Protein AF-A0A838E6V3-F1 (afdb_monomer_lite)

Structure (mmCIF, N/CA/C/O backbone):
data_AF-A0A838E6V3-F1
#
_entry.id   AF-A0A838E6V3-F1
#
loop_
_atom_site.group_PDB
_atom_site.id
_atom_site.type_symbol
_atom_site.label_atom_id
_atom_site.label_alt_id
_atom_site.label_comp_id
_atom_site.label_asym_id
_atom_site.label_entity_id
_atom_site.label_seq_id
_atom_site.pdbx_PDB_ins_code
_atom_site.Cartn_x
_atom_site.Cartn_y
_atom_site.Cartn_z
_atom_site.occupancy
_atom_site.B_iso_or_equiv
_atom_site.auth_seq_id
_atom_site.auth_comp_id
_atom_site.auth_asym_id
_atom_site.auth_atom_id
_atom_site.pdbx_PDB_model_num
ATOM 1 N N . MET A 1 1 ? -8.213 -10.674 0.511 1.00 96.75 1 MET A N 1
ATOM 2 C CA . MET A 1 1 ? -7.112 -11.675 0.406 1.00 96.75 1 MET A CA 1
ATOM 3 C C . MET A 1 1 ? -6.079 -11.433 1.503 1.00 96.75 1 MET A C 1
ATOM 5 O O . MET A 1 1 ? -6.052 -10.324 2.005 1.00 96.75 1 MET A O 1
ATOM 9 N N . ASN A 1 2 ? -5.252 -12.414 1.891 1.00 97.06 2 ASN A N 1
ATOM 10 C CA . ASN A 1 2 ? -4.193 -12.208 2.898 1.00 97.06 2 ASN A CA 1
ATOM 11 C C . ASN A 1 2 ? -2.922 -11.563 2.292 1.00 97.06 2 ASN A C 1
ATOM 13 O O . ASN A 1 2 ? -2.808 -11.446 1.069 1.00 97.06 2 ASN A O 1
ATOM 17 N N . ALA A 1 3 ? -1.980 -11.154 3.147 1.00 96.06 3 ALA A N 1
ATOM 18 C CA . ALA A 1 3 ? -0.746 -10.465 2.755 1.00 96.06 3 ALA A CA 1
ATOM 19 C C . ALA A 1 3 ? 0.144 -11.295 1.811 1.00 96.06 3 ALA A C 1
ATOM 21 O O . ALA A 1 3 ? 0.599 -10.795 0.786 1.00 96.06 3 ALA A O 1
ATOM 22 N N . GLU A 1 4 ? 0.326 -12.587 2.094 1.00 97.06 4 GLU A N 1
ATOM 23 C CA . GLU A 1 4 ? 1.140 -13.483 1.260 1.00 97.06 4 GLU A CA 1
ATOM 24 C C . GLU A 1 4 ? 0.582 -13.591 -0.165 1.00 97.06 4 GLU A C 1
ATOM 26 O O . GLU A 1 4 ? 1.310 -13.470 -1.154 1.00 97.06 4 GLU A O 1
ATOM 31 N N . ARG A 1 5 ? -0.740 -13.765 -0.290 1.00 97.81 5 ARG A N 1
ATOM 32 C CA . ARG A 1 5 ? -1.406 -13.851 -1.592 1.00 97.81 5 ARG A CA 1
ATOM 33 C C . ARG A 1 5 ? -1.385 -12.518 -2.337 1.00 97.81 5 ARG A C 1
ATOM 35 O O . ARG A 1 5 ? -1.323 -12.532 -3.567 1.00 97.81 5 ARG A O 1
ATOM 42 N N . LEU A 1 6 ? -1.447 -11.397 -1.621 1.00 97.62 6 LEU A N 1
ATOM 43 C CA . LEU A 1 6 ? -1.273 -10.066 -2.200 1.00 97.62 6 LEU A CA 1
ATOM 44 C C . LEU A 1 6 ? 0.140 -9.912 -2.778 1.00 97.62 6 LEU A C 1
ATOM 46 O O . LEU A 1 6 ? 0.275 -9.562 -3.950 1.00 97.62 6 LEU A O 1
ATOM 50 N N . SER A 1 7 ? 1.167 -10.248 -1.993 1.00 97.12 7 SER A N 1
ATOM 51 C CA . SER A 1 7 ? 2.572 -10.203 -2.413 1.00 97.12 7 SER A CA 1
ATOM 52 C C . SER A 1 7 ? 2.800 -11.038 -3.674 1.00 97.12 7 SER A C 1
ATOM 54 O O . SER A 1 7 ? 3.288 -10.541 -4.690 1.00 97.12 7 SER A O 1
ATOM 56 N N . ALA A 1 8 ? 2.342 -12.293 -3.667 1.00 97.06 8 ALA A N 1
ATOM 57 C CA . ALA A 1 8 ? 2.481 -13.189 -4.811 1.00 97.06 8 ALA A CA 1
ATOM 58 C C . ALA A 1 8 ? 1.794 -12.646 -6.078 1.00 97.06 8 ALA A C 1
ATOM 60 O O . ALA A 1 8 ? 2.360 -12.728 -7.169 1.00 97.06 8 ALA A O 1
ATOM 61 N N . GLN A 1 9 ? 0.595 -12.066 -5.950 1.00 97.56 9 GLN A N 1
ATOM 62 C CA . GLN A 1 9 ? -0.121 -11.493 -7.092 1.00 97.56 9 GLN A CA 1
ATOM 63 C C . GLN A 1 9 ? 0.560 -10.251 -7.653 1.00 97.56 9 GLN A C 1
ATOM 65 O O . GLN A 1 9 ? 0.690 -10.150 -8.870 1.00 97.56 9 GLN A O 1
ATOM 70 N N . LEU A 1 10 ? 1.009 -9.329 -6.800 1.00 96.50 10 LEU A N 1
ATOM 71 C CA . LEU A 1 10 ? 1.701 -8.123 -7.256 1.00 96.50 10 LEU A CA 1
ATOM 72 C C . LEU A 1 10 ? 3.021 -8.473 -7.945 1.00 96.50 10 LEU A C 1
ATOM 74 O O . LEU A 1 10 ? 3.304 -7.956 -9.026 1.00 96.50 10 LEU A O 1
ATOM 78 N N . ARG A 1 11 ? 3.776 -9.431 -7.397 1.00 96.06 11 ARG A N 1
ATOM 79 C CA . ARG A 1 11 ? 5.006 -9.915 -8.029 1.00 96.06 11 ARG A CA 1
ATOM 80 C C . ARG A 1 11 ? 4.746 -10.555 -9.391 1.00 96.06 11 ARG A C 1
ATOM 82 O O . ARG A 1 11 ? 5.481 -10.293 -10.339 1.00 96.06 11 ARG A O 1
ATOM 89 N N . ALA A 1 12 ? 3.697 -11.372 -9.503 1.00 96.62 12 ALA A N 1
ATOM 90 C CA . ALA A 1 12 ? 3.309 -12.012 -10.760 1.00 96.62 12 ALA A CA 1
ATOM 91 C C . ALA A 1 12 ? 2.770 -11.007 -11.791 1.00 96.62 12 ALA A C 1
ATOM 93 O O . ALA A 1 12 ? 2.996 -11.169 -12.989 1.00 96.62 12 ALA A O 1
ATOM 94 N N . ALA A 1 13 ? 2.076 -9.963 -11.334 1.00 96.19 13 ALA A N 1
ATOM 95 C CA . ALA A 1 13 ? 1.505 -8.933 -12.190 1.00 96.19 13 ALA A CA 1
ATOM 96 C C . ALA A 1 13 ? 2.554 -8.015 -12.826 1.00 96.19 13 ALA A C 1
ATOM 98 O O . ALA A 1 13 ? 2.232 -7.402 -13.846 1.00 96.19 13 ALA A O 1
ATOM 99 N N . ARG A 1 14 ? 3.756 -7.929 -12.232 1.00 95.75 14 ARG A N 1
ATOM 100 C CA . ARG A 1 14 ? 4.903 -7.129 -12.691 1.00 95.75 14 ARG A CA 1
ATOM 101 C C . ARG A 1 14 ? 4.510 -5.710 -13.125 1.00 95.75 14 ARG A C 1
ATOM 103 O O . ARG A 1 14 ? 4.523 -5.429 -14.325 1.00 95.75 14 ARG A O 1
ATOM 110 N N . PRO A 1 15 ? 4.129 -4.828 -12.181 1.00 94.94 15 PRO A N 1
ATOM 111 C CA . PRO A 1 15 ? 3.788 -3.455 -12.518 1.00 94.94 15 PRO A CA 1
ATOM 112 C C . PRO A 1 15 ? 4.951 -2.756 -13.225 1.00 94.94 15 PRO A C 1
ATOM 114 O O . PRO A 1 15 ? 6.114 -2.960 -12.863 1.00 94.94 15 PRO A O 1
ATOM 117 N N . ALA A 1 16 ? 4.641 -1.956 -14.241 1.00 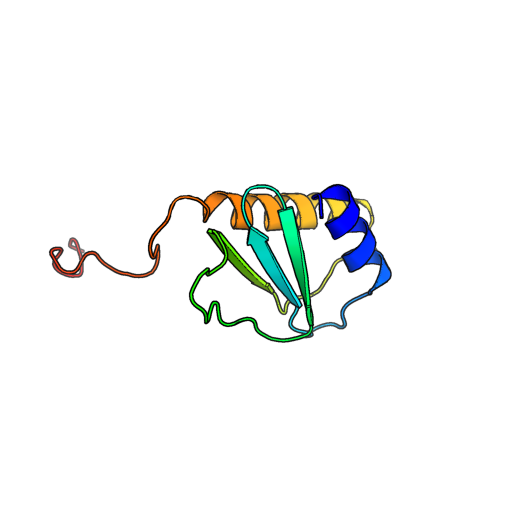92.69 16 ALA A N 1
ATOM 118 C CA . ALA A 1 16 ? 5.655 -1.187 -14.951 1.00 92.69 16 ALA A CA 1
ATOM 119 C C . ALA A 1 16 ? 6.217 -0.064 -14.063 1.00 92.69 16 ALA A C 1
ATOM 121 O O . ALA A 1 16 ? 5.579 0.380 -13.108 1.00 92.69 16 ALA A O 1
ATOM 122 N N . ASP A 1 17 ? 7.413 0.422 -14.390 1.00 91.31 17 ASP A N 1
ATOM 123 C CA . ASP A 1 17 ? 7.961 1.598 -13.715 1.00 91.31 17 ASP A CA 1
ATOM 124 C C . ASP A 1 17 ? 7.063 2.820 -13.963 1.00 91.31 17 ASP A C 1
ATOM 126 O O . ASP A 1 17 ? 6.606 3.051 -15.085 1.00 91.31 17 ASP A O 1
ATOM 130 N N . GLY A 1 18 ? 6.757 3.569 -12.905 1.00 89.50 18 GLY A N 1
ATOM 131 C CA . GLY A 1 18 ? 5.778 4.656 -12.952 1.00 89.50 18 GLY A CA 1
ATOM 132 C C . GLY A 1 18 ? 4.307 4.213 -12.963 1.00 89.50 18 GLY A C 1
ATOM 133 O O . GLY A 1 18 ? 3.422 5.069 -12.876 1.00 89.50 18 GLY A O 1
ATOM 134 N N . GLU A 1 19 ? 4.003 2.912 -13.061 1.00 93.75 19 GLU A N 1
ATOM 135 C CA . GLU A 1 19 ? 2.623 2.427 -13.014 1.00 93.75 19 GLU A CA 1
ATOM 136 C C . GLU A 1 19 ? 2.050 2.586 -11.605 1.00 93.75 19 GLU A C 1
ATOM 138 O O . GLU A 1 19 ? 2.597 2.085 -10.622 1.00 93.75 19 GLU 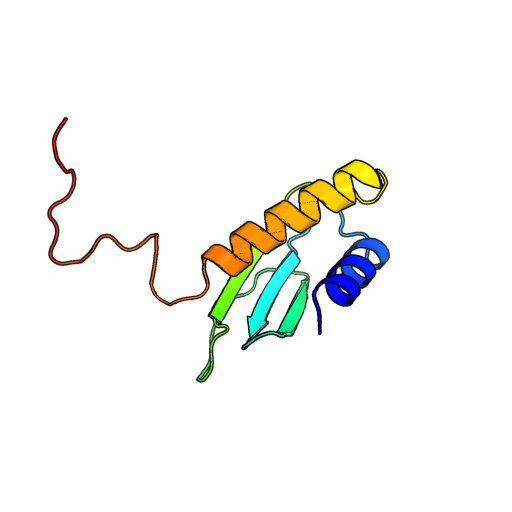A O 1
ATOM 143 N N . VAL A 1 20 ? 0.902 3.258 -11.510 1.00 95.12 20 VAL A N 1
ATOM 144 C CA . VAL A 1 20 ? 0.197 3.390 -10.237 1.00 95.12 20 VAL A CA 1
ATOM 145 C C . VAL A 1 20 ? -0.467 2.065 -9.889 1.00 95.12 20 VAL A C 1
ATOM 147 O O . VAL A 1 20 ? -1.296 1.555 -10.643 1.00 95.12 20 VAL A O 1
ATOM 150 N N . VAL A 1 21 ? -0.166 1.557 -8.703 1.00 96.62 21 VAL A N 1
ATOM 151 C CA . VAL A 1 21 ? -0.865 0.439 -8.080 1.00 96.62 21 VAL A CA 1
ATOM 152 C C . VAL A 1 21 ? -1.439 0.916 -6.759 1.00 96.62 21 VAL A C 1
ATOM 154 O O . VAL A 1 21 ? -0.729 1.482 -5.928 1.00 96.62 21 VAL A O 1
ATOM 157 N N . SER A 1 22 ? -2.727 0.666 -6.559 1.00 95.75 22 SER A N 1
ATOM 158 C CA . SER A 1 22 ? -3.394 0.937 -5.293 1.00 95.75 22 SER A CA 1
ATOM 159 C C . SER A 1 22 ? -3.669 -0.351 -4.543 1.00 95.75 22 SER A C 1
ATOM 161 O O . SER A 1 22 ? -4.109 -1.337 -5.138 1.00 95.75 22 SER A O 1
ATOM 163 N N . ILE A 1 23 ? -3.443 -0.309 -3.235 1.00 95.75 23 ILE A N 1
ATOM 164 C CA . ILE A 1 23 ? -3.748 -1.385 -2.297 1.00 95.75 23 ILE A CA 1
ATOM 165 C C . ILE A 1 23 ? -4.712 -0.822 -1.262 1.00 95.75 23 ILE A C 1
ATOM 167 O O . ILE A 1 23 ? -4.507 0.277 -0.744 1.00 95.75 23 ILE A O 1
ATOM 171 N N . ASP A 1 24 ? -5.766 -1.575 -0.980 1.00 94.62 24 ASP A N 1
ATOM 172 C CA . ASP A 1 24 ? -6.768 -1.244 0.019 1.00 94.62 24 ASP A CA 1
ATOM 173 C C . ASP A 1 24 ? -6.931 -2.372 1.023 1.00 94.62 24 ASP A C 1
ATOM 175 O O . ASP A 1 24 ? -6.700 -3.547 0.719 1.00 94.62 24 ASP A O 1
ATOM 179 N N . ARG A 1 25 ? -7.300 -1.982 2.238 1.00 94.00 25 ARG A N 1
ATOM 180 C CA . ARG A 1 25 ? -7.472 -2.884 3.361 1.00 94.00 25 ARG A CA 1
ATOM 181 C C . ARG A 1 25 ? -8.877 -2.758 3.931 1.00 94.00 25 ARG A C 1
ATOM 183 O O . ARG A 1 25 ? -9.335 -1.663 4.241 1.00 94.00 25 ARG A O 1
ATOM 190 N N . HIS A 1 26 ? -9.530 -3.898 4.115 1.00 92.31 26 HIS A N 1
ATOM 191 C CA . HIS A 1 26 ? -10.827 -4.031 4.768 1.00 92.31 26 HIS A CA 1
ATOM 192 C C . HIS A 1 26 ? -10.759 -5.125 5.845 1.00 92.31 26 HIS A C 1
ATOM 194 O O . HIS A 1 26 ? -10.683 -6.316 5.545 1.00 92.31 26 HIS A O 1
ATOM 200 N N . GLY A 1 27 ? -10.812 -4.733 7.111 1.00 89.06 27 GLY A N 1
ATOM 201 C CA . GLY A 1 27 ? -10.807 -5.584 8.297 1.00 89.06 27 GLY A CA 1
ATOM 202 C C . GLY A 1 27 ? -9.487 -6.313 8.550 1.00 89.06 27 GLY A C 1
ATOM 203 O O . GLY A 1 27 ? -8.756 -5.961 9.461 1.00 89.06 27 GLY A O 1
ATOM 204 N N . GLY A 1 28 ? -9.198 -7.352 7.781 1.00 89.81 28 GLY A N 1
ATOM 205 C CA . GLY A 1 28 ? -7.923 -8.089 7.771 1.00 89.81 28 GLY A CA 1
ATOM 206 C C . GLY A 1 28 ? -7.6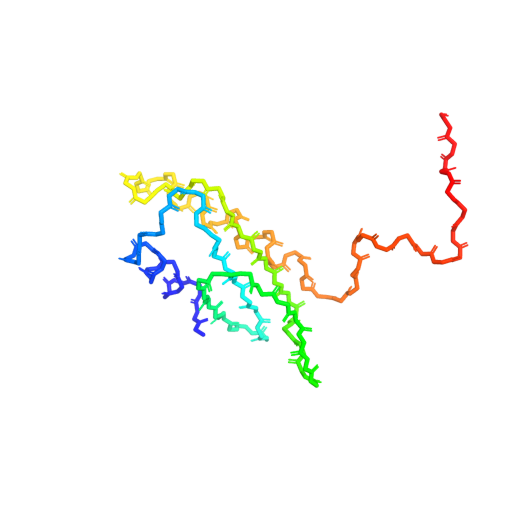06 -8.617 6.374 1.00 89.81 28 GLY A C 1
ATOM 207 O O . GLY A 1 28 ? -6.772 -9.500 6.190 1.00 89.81 28 GLY A O 1
ATOM 208 N N . GLU A 1 29 ? -8.339 -8.113 5.384 1.00 95.56 29 GLU A N 1
ATOM 209 C CA . GLU A 1 29 ? -8.232 -8.499 3.998 1.00 95.56 29 GLU A CA 1
ATOM 210 C C . GLU A 1 29 ? -7.710 -7.345 3.163 1.00 95.56 29 GLU A C 1
ATOM 212 O O . GLU A 1 29 ? -8.132 -6.203 3.319 1.00 95.56 29 GLU A O 1
ATOM 217 N N . TYR A 1 30 ? -6.877 -7.687 2.193 1.00 96.38 30 TYR A N 1
ATOM 218 C CA . TYR A 1 30 ? -6.361 -6.765 1.203 1.00 96.38 30 TYR A CA 1
ATOM 219 C C . TYR A 1 30 ? -7.000 -6.982 -0.158 1.00 96.38 30 TYR A C 1
ATOM 221 O O . TYR A 1 30 ? -7.426 -8.097 -0.509 1.00 96.38 30 TYR A O 1
ATOM 229 N N . ARG A 1 31 ? -7.008 -5.916 -0.948 1.00 96.00 31 ARG A N 1
ATOM 230 C CA . ARG A 1 31 ? -7.280 -5.923 -2.383 1.00 96.00 31 ARG A CA 1
ATOM 231 C C . ARG A 1 31 ? -6.300 -4.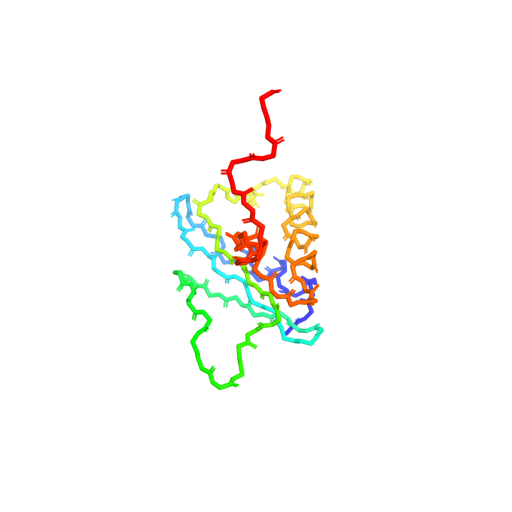976 -3.056 1.00 96.00 31 ARG A C 1
ATOM 233 O O . ARG A 1 31 ? -5.699 -4.122 -2.412 1.00 96.00 31 ARG A O 1
ATOM 240 N N . TRP A 1 32 ? -6.106 -5.168 -4.352 1.00 96.44 32 TRP A N 1
ATOM 241 C CA . TRP A 1 32 ? -5.258 -4.286 -5.134 1.00 96.44 32 TRP A CA 1
ATOM 242 C C . TRP A 1 32 ? -5.824 -4.096 -6.532 1.00 96.44 32 TRP A C 1
ATOM 244 O O . TRP A 1 32 ? -6.592 -4.925 -7.032 1.00 96.44 32 TRP A O 1
ATOM 254 N N . ARG A 1 33 ? -5.434 -2.991 -7.161 1.00 95.75 33 ARG A N 1
ATOM 255 C CA . ARG A 1 33 ? -5.781 -2.665 -8.542 1.00 95.75 33 ARG A CA 1
ATOM 256 C C . ARG A 1 33 ? -4.712 -1.789 -9.180 1.00 95.75 33 ARG A C 1
ATOM 258 O O . ARG A 1 33 ? -3.955 -1.114 -8.488 1.00 95.75 33 ARG A O 1
ATOM 265 N N . ARG A 1 34 ? -4.696 -1.770 -10.509 1.00 95.31 34 ARG A N 1
ATOM 266 C CA . ARG A 1 34 ? -3.948 -0.779 -11.289 1.00 95.31 34 ARG A CA 1
ATOM 267 C C . ARG A 1 34 ? -4.704 0.548 -11.328 1.00 95.31 34 ARG A C 1
ATOM 269 O O . ARG A 1 34 ? -5.935 0.559 -11.366 1.00 95.31 34 ARG A O 1
ATOM 276 N N . GLY A 1 35 ? -3.961 1.645 -11.374 1.00 93.56 35 GLY A N 1
ATOM 277 C CA . GLY A 1 35 ? -4.480 3.006 -11.323 1.00 93.56 35 GLY A CA 1
ATOM 278 C C . GLY A 1 35 ? -4.763 3.491 -9.902 1.00 93.56 35 GLY A C 1
ATOM 279 O O . GLY A 1 35 ? -4.729 2.726 -8.943 1.00 93.56 35 GLY A O 1
ATOM 280 N N . VAL A 1 36 ? -5.059 4.787 -9.787 1.00 88.00 36 VAL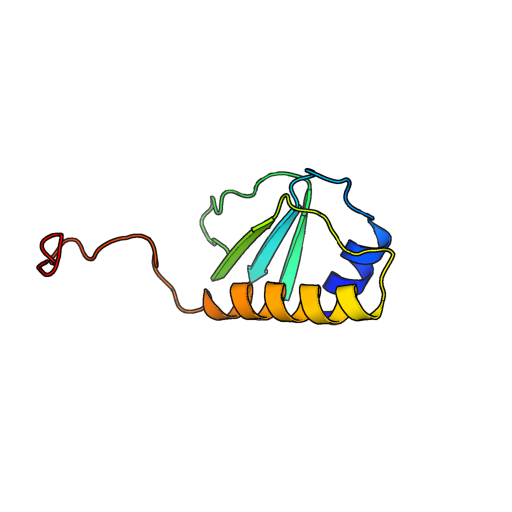 A N 1
ATOM 281 C CA . VAL A 1 36 ? -5.329 5.452 -8.506 1.00 88.00 36 VAL A CA 1
ATOM 282 C C . VAL A 1 36 ? -6.628 4.938 -7.886 1.00 88.00 36 VAL A C 1
ATOM 284 O O . VAL A 1 36 ? -7.648 4.732 -8.561 1.00 88.00 36 VAL A O 1
ATOM 287 N N . MET A 1 37 ? -6.618 4.789 -6.566 1.00 84.19 37 MET A N 1
ATOM 288 C CA . MET A 1 37 ? -7.820 4.601 -5.779 1.00 84.19 37 MET A CA 1
ATOM 289 C C . MET A 1 37 ? -8.202 5.841 -4.995 1.00 84.19 37 MET A C 1
ATOM 291 O O . MET A 1 37 ? -7.419 6.380 -4.222 1.00 84.19 37 MET A O 1
ATOM 295 N N . LEU A 1 38 ? -9.464 6.227 -5.173 1.00 79.94 38 LEU A N 1
ATOM 296 C CA . LEU A 1 38 ? -10.160 7.149 -4.298 1.00 79.94 38 LEU A CA 1
ATOM 297 C C . LEU A 1 38 ? -11.105 6.320 -3.415 1.00 79.94 38 LEU A C 1
ATOM 299 O O . LEU A 1 38 ? -11.918 5.569 -3.968 1.00 79.94 38 LEU A O 1
ATOM 303 N N . PRO A 1 39 ? -11.010 6.419 -2.079 1.00 73.75 39 PRO A N 1
ATOM 304 C CA . PRO A 1 39 ? -11.875 5.705 -1.137 1.00 73.75 39 PRO A CA 1
ATOM 305 C C . PRO A 1 39 ? -13.273 6.340 -1.131 1.00 73.75 39 PRO A C 1
ATOM 307 O O . PRO A 1 39 ? -13.676 7.035 -0.204 1.00 73.75 39 PRO A O 1
ATOM 310 N N . THR A 1 40 ? -14.006 6.159 -2.222 1.00 70.81 40 THR A N 1
ATOM 311 C CA . THR A 1 40 ? -15.366 6.682 -2.385 1.00 70.81 40 THR A CA 1
ATOM 312 C C . THR A 1 40 ? -16.371 5.564 -2.130 1.00 70.81 40 THR A C 1
ATOM 314 O O . THR A 1 40 ? -16.183 4.447 -2.609 1.00 70.81 40 THR A O 1
ATOM 317 N N . GLY A 1 41 ? -17.425 5.842 -1.360 1.00 71.00 41 GLY A N 1
ATOM 318 C CA . GLY A 1 41 ? -18.504 4.888 -1.081 1.00 71.00 41 GLY A CA 1
ATOM 319 C C . GLY A 1 41 ? -18.953 4.869 0.380 1.00 71.00 41 GLY A C 1
ATOM 320 O O . GLY A 1 41 ? -18.341 5.489 1.243 1.00 71.00 41 GLY A O 1
ATOM 321 N N . GLU A 1 42 ? -20.032 4.133 0.651 1.00 70.06 42 GLU A N 1
ATOM 322 C CA . GLU A 1 42 ? -20.646 4.026 1.988 1.00 70.06 42 GLU A CA 1
ATOM 323 C C . GLU A 1 42 ? -19.792 3.237 2.994 1.00 70.06 42 GLU A C 1
ATOM 325 O O . GLU A 1 42 ? -19.952 3.387 4.203 1.00 70.06 42 GLU A O 1
ATOM 330 N N . ARG A 1 43 ? -18.885 2.386 2.499 1.00 78.31 43 ARG A N 1
ATOM 331 C CA . ARG A 1 43 ? -17.916 1.629 3.304 1.00 78.31 43 ARG A CA 1
ATOM 332 C C . ARG A 1 43 ? -16.516 1.794 2.714 1.00 78.31 43 ARG A C 1
ATOM 334 O O . ARG A 1 43 ? -16.093 0.937 1.931 1.00 78.31 43 ARG A O 1
ATOM 341 N N . PRO A 1 44 ? -15.821 2.898 3.027 1.00 84.19 44 PRO A N 1
ATOM 342 C CA . PRO A 1 44 ? -14.437 3.066 2.613 1.00 84.19 44 PRO A CA 1
ATOM 343 C C . PRO A 1 44 ? -13.545 1.980 3.246 1.00 84.19 44 PRO A C 1
ATOM 345 O O . PRO A 1 44 ? -13.931 1.375 4.251 1.00 84.19 44 PRO A O 1
ATOM 348 N N . PRO A 1 45 ? -12.374 1.694 2.654 1.00 90.81 45 PRO A N 1
ATOM 349 C CA . PRO A 1 45 ? -11.371 0.841 3.283 1.00 90.81 45 PRO A CA 1
ATOM 350 C C . PRO A 1 45 ? -10.857 1.468 4.585 1.00 90.81 45 PRO A C 1
ATOM 352 O O . PRO A 1 45 ? -10.874 2.690 4.736 1.00 90.81 45 PRO A O 1
ATOM 355 N N . ASP A 1 46 ? -10.355 0.638 5.500 1.00 89.50 46 ASP A N 1
ATOM 356 C CA . ASP A 1 46 ? -9.756 1.115 6.756 1.00 89.50 46 ASP A CA 1
ATOM 357 C C . ASP A 1 46 ? -8.480 1.915 6.490 1.00 89.50 46 ASP A C 1
ATOM 359 O O . ASP A 1 46 ? -8.159 2.850 7.218 1.00 89.50 46 ASP A O 1
ATOM 363 N N . ALA A 1 47 ? -7.746 1.508 5.454 1.00 91.12 47 ALA A N 1
ATOM 364 C CA . ALA A 1 47 ? -6.530 2.140 4.985 1.00 91.12 47 ALA A CA 1
ATOM 365 C C . ALA A 1 47 ? -6.342 1.856 3.494 1.00 91.12 47 ALA A C 1
ATOM 367 O O . ALA A 1 47 ? -6.776 0.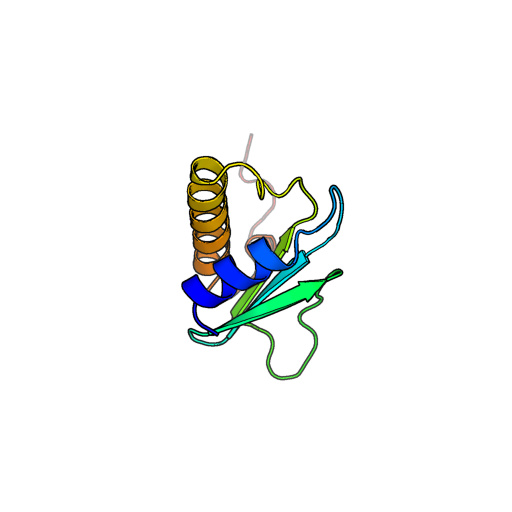821 2.973 1.00 91.12 47 ALA A O 1
ATOM 368 N N . TRP A 1 48 ? -5.669 2.770 2.805 1.00 93.00 48 TRP A N 1
ATOM 369 C CA . TRP A 1 48 ? -5.266 2.572 1.424 1.00 93.00 48 TRP A CA 1
ATOM 370 C C . TRP A 1 48 ? -3.975 3.310 1.104 1.00 93.00 48 TRP A C 1
ATOM 372 O O . TRP A 1 48 ? -3.667 4.338 1.700 1.00 93.00 48 TRP A O 1
ATOM 382 N N . ILE A 1 49 ? -3.250 2.809 0.111 1.00 93.12 49 ILE A N 1
ATOM 383 C CA . ILE A 1 49 ? -2.053 3.451 -0.427 1.00 93.12 49 ILE A CA 1
ATOM 384 C C . ILE A 1 49 ? -2.058 3.340 -1.949 1.00 93.12 49 ILE A C 1
ATOM 386 O O . ILE A 1 49 ? -2.544 2.358 -2.507 1.00 93.12 49 ILE A O 1
ATOM 390 N N . SER A 1 50 ? -1.546 4.364 -2.629 1.00 94.19 50 SER A N 1
ATOM 391 C CA . SER A 1 50 ? -1.245 4.310 -4.061 1.00 94.19 50 SER A CA 1
ATOM 392 C C . SER A 1 50 ? 0.246 4.530 -4.239 1.00 94.19 50 SER A C 1
ATOM 394 O O . SER A 1 50 ? 0.768 5.551 -3.799 1.00 94.19 50 SER A O 1
ATOM 396 N N . TYR A 1 51 ? 0.920 3.577 -4.870 1.00 93.81 51 TYR A N 1
ATOM 397 C CA . TYR A 1 51 ? 2.355 3.613 -5.108 1.00 93.81 51 TYR A CA 1
ATOM 398 C C . TYR A 1 51 ? 2.623 3.612 -6.611 1.00 93.81 51 TYR A C 1
ATOM 400 O O . TYR A 1 51 ? 2.045 2.816 -7.347 1.00 93.81 51 TYR A O 1
ATOM 408 N N . SER A 1 52 ? 3.486 4.520 -7.058 1.00 93.81 52 SER A N 1
ATOM 409 C CA . SER A 1 52 ? 3.863 4.694 -8.467 1.00 93.81 52 SER A CA 1
ATOM 410 C C . SER A 1 52 ? 5.374 4.621 -8.686 1.00 93.81 52 SER A C 1
ATOM 412 O O . SER A 1 52 ? 5.861 5.032 -9.733 1.00 93.81 52 SER A O 1
ATOM 414 N N . GLY A 1 53 ? 6.133 4.205 -7.671 1.00 91.25 53 GLY A N 1
ATOM 415 C CA . GLY A 1 53 ? 7.574 4.032 -7.795 1.00 91.25 53 GLY A CA 1
ATOM 416 C C . GLY A 1 53 ? 7.937 2.699 -8.446 1.00 91.25 53 GLY A C 1
ATOM 417 O O . GLY A 1 53 ? 7.079 1.927 -8.885 1.00 91.25 53 GLY A O 1
ATOM 418 N N . ARG A 1 54 ? 9.237 2.414 -8.478 1.00 92.69 54 ARG A N 1
ATOM 419 C CA . ARG A 1 54 ? 9.764 1.184 -9.058 1.00 92.69 54 ARG A CA 1
ATOM 420 C C . ARG A 1 54 ? 9.506 -0.010 -8.142 1.00 92.69 54 ARG A C 1
ATOM 422 O O . ARG A 1 54 ? 9.973 -0.039 -7.008 1.00 92.69 54 ARG A O 1
ATOM 429 N N . TRP A 1 55 ? 8.860 -1.041 -8.677 1.00 93.50 55 TRP A N 1
ATOM 430 C CA . TRP A 1 55 ? 8.675 -2.316 -7.986 1.00 93.50 55 TRP A CA 1
ATOM 431 C C . TRP A 1 55 ? 9.921 -3.209 -8.150 1.00 93.50 55 TRP A C 1
ATOM 433 O O . TRP A 1 55 ? 10.299 -3.505 -9.289 1.00 93.50 55 TRP A O 1
ATOM 443 N N . PRO A 1 56 ? 10.562 -3.685 -7.064 1.00 94.12 56 PRO A N 1
ATOM 444 C CA . PRO A 1 56 ? 11.762 -4.528 -7.130 1.00 94.12 56 PRO A CA 1
ATOM 445 C C . PRO A 1 56 ? 11.427 -5.998 -7.465 1.00 94.12 56 PRO A C 1
ATOM 447 O O . PRO A 1 56 ? 11.801 -6.921 -6.755 1.00 94.12 56 PRO A O 1
ATOM 450 N N . VAL A 1 57 ? 10.688 -6.250 -8.552 1.00 91.81 57 VAL A N 1
ATOM 451 C CA . VAL A 1 57 ? 10.161 -7.593 -8.895 1.00 91.81 57 VAL A CA 1
ATOM 452 C C . VAL A 1 57 ? 11.239 -8.630 -9.239 1.00 91.81 57 VAL A C 1
ATOM 454 O O . VAL A 1 57 ? 11.006 -9.834 -9.073 1.00 91.81 57 VAL A O 1
ATOM 457 N N . ASP A 1 58 ? 12.399 -8.165 -9.706 1.00 92.62 58 ASP A N 1
ATOM 458 C CA . ASP A 1 58 ? 13.541 -8.993 -10.114 1.00 92.62 58 ASP A CA 1
ATOM 459 C C . ASP A 1 58 ? 14.566 -9.213 -8.987 1.00 92.62 58 ASP A C 1
ATOM 461 O O . ASP A 1 58 ? 15.497 -9.996 -9.157 1.00 92.62 58 ASP A O 1
ATOM 465 N N . ASP A 1 59 ? 14.380 -8.572 -7.831 1.00 94.62 59 ASP A N 1
ATOM 466 C CA . ASP A 1 59 ? 15.218 -8.723 -6.641 1.00 94.62 59 ASP A CA 1
ATOM 467 C C . ASP A 1 59 ? 14.401 -9.409 -5.531 1.00 94.62 59 ASP A C 1
ATOM 469 O O . ASP A 1 59 ? 13.547 -8.770 -4.922 1.00 94.62 59 ASP A O 1
ATOM 473 N N . PRO A 1 60 ? 14.587 -10.718 -5.272 1.00 92.25 60 PRO A N 1
ATOM 474 C CA . PRO A 1 60 ? 13.795 -11.434 -4.278 1.00 92.25 60 PRO A CA 1
ATOM 475 C C . PRO A 1 60 ? 13.944 -10.904 -2.847 1.00 92.25 60 PRO A C 1
ATOM 477 O O . PRO A 1 60 ? 12.954 -10.901 -2.121 1.00 92.25 60 PRO A O 1
ATOM 480 N N . GLU A 1 61 ? 15.145 -10.487 -2.440 1.00 93.25 61 GLU A N 1
ATOM 481 C CA . GLU A 1 61 ? 15.387 -9.971 -1.085 1.00 93.25 61 GLU A CA 1
ATOM 482 C C . GLU A 1 61 ? 14.836 -8.551 -0.960 1.00 93.25 61 GLU A C 1
ATOM 484 O O . GLU A 1 61 ? 14.081 -8.259 -0.028 1.00 93.25 61 GLU A O 1
ATOM 489 N N . GLY A 1 62 ? 15.109 -7.705 -1.959 1.00 95.50 62 GLY A N 1
ATOM 490 C CA . GLY A 1 62 ? 14.530 -6.367 -2.049 1.00 95.50 62 GLY A CA 1
ATOM 491 C C . GLY A 1 62 ? 13.004 -6.384 -2.133 1.00 95.50 62 GLY A C 1
ATOM 492 O O . GLY A 1 62 ? 12.358 -5.524 -1.544 1.00 95.50 62 GLY A O 1
ATOM 493 N N . TRP A 1 63 ? 12.409 -7.383 -2.796 1.00 95.69 63 TRP A N 1
ATOM 494 C CA . TRP A 1 63 ? 10.958 -7.583 -2.856 1.00 95.69 63 TRP A CA 1
ATOM 495 C C . TRP A 1 63 ? 10.345 -7.810 -1.480 1.00 95.69 63 TRP A C 1
ATOM 497 O O . TRP A 1 63 ? 9.325 -7.199 -1.171 1.00 95.69 63 TRP A O 1
ATOM 507 N N . VAL A 1 64 ? 10.941 -8.692 -0.672 1.00 95.12 64 VAL A N 1
ATOM 508 C CA . VAL A 1 64 ? 10.424 -9.004 0.667 1.00 95.12 64 VAL A CA 1
ATOM 509 C C . VAL A 1 64 ? 10.493 -7.766 1.551 1.00 95.12 64 VAL A C 1
ATOM 511 O O . VAL A 1 64 ? 9.461 -7.352 2.066 1.00 95.12 64 VAL A O 1
ATOM 514 N N . ALA A 1 65 ? 11.662 -7.125 1.642 1.00 96.06 65 ALA A N 1
ATOM 515 C CA . ALA A 1 65 ? 11.836 -5.928 2.463 1.00 96.06 65 ALA A CA 1
ATOM 516 C C . ALA A 1 65 ? 10.897 -4.789 2.028 1.00 96.06 65 ALA A C 1
ATOM 518 O O . ALA A 1 65 ? 10.174 -4.230 2.846 1.00 96.06 65 ALA A O 1
ATOM 519 N N . PHE A 1 66 ? 10.838 -4.502 0.724 1.00 96.00 66 PHE A N 1
ATOM 520 C CA . PHE A 1 66 ? 9.942 -3.484 0.178 1.00 96.00 66 PHE A CA 1
ATOM 521 C C . PHE A 1 66 ? 8.469 -3.776 0.483 1.00 96.00 66 PHE A C 1
ATOM 523 O O . PHE A 1 66 ? 7.715 -2.865 0.820 1.00 96.00 66 PHE A O 1
ATOM 530 N N . PHE A 1 67 ? 8.037 -5.029 0.321 1.00 96.50 67 PHE A N 1
ATOM 531 C CA . PHE A 1 67 ? 6.644 -5.398 0.537 1.00 96.50 67 PHE A CA 1
ATOM 532 C C . PHE A 1 67 ? 6.266 -5.347 2.020 1.00 96.50 67 PHE A C 1
ATOM 534 O O . PHE A 1 67 ? 5.173 -4.881 2.338 1.00 96.50 67 PHE A O 1
ATOM 541 N N . ASP A 1 68 ? 7.162 -5.781 2.907 1.00 96.31 68 ASP A N 1
ATOM 542 C CA . ASP A 1 68 ? 6.971 -5.697 4.354 1.00 96.31 68 ASP A CA 1
ATOM 543 C C . ASP A 1 68 ? 6.862 -4.236 4.806 1.00 96.31 68 ASP A C 1
ATOM 545 O O . ASP A 1 68 ? 5.917 -3.896 5.520 1.00 96.31 68 ASP A O 1
ATOM 549 N N . ASP A 1 69 ? 7.743 -3.358 4.318 1.00 96.75 69 ASP A N 1
ATOM 550 C CA . ASP A 1 69 ? 7.685 -1.921 4.601 1.00 96.75 69 ASP A CA 1
ATOM 551 C C . ASP A 1 69 ? 6.385 -1.302 4.069 1.00 96.75 69 ASP A C 1
ATOM 553 O O . ASP A 1 69 ? 5.663 -0.625 4.800 1.00 96.75 69 ASP A O 1
ATOM 557 N N . LEU A 1 70 ? 6.022 -1.578 2.811 1.00 95.50 70 LEU A N 1
ATOM 558 C CA . LEU A 1 70 ? 4.787 -1.072 2.202 1.00 95.50 70 LEU A CA 1
ATOM 559 C C . LEU A 1 70 ? 3.542 -1.504 2.990 1.00 95.50 70 LEU A C 1
ATOM 561 O O . LEU A 1 70 ? 2.599 -0.723 3.156 1.00 95.50 70 LEU A O 1
ATOM 565 N N . LEU A 1 71 ? 3.522 -2.752 3.458 1.00 95.44 71 LEU A N 1
ATOM 566 C CA . LEU A 1 71 ? 2.413 -3.288 4.231 1.00 95.44 71 LEU A CA 1
ATOM 567 C C . LEU A 1 71 ? 2.383 -2.712 5.648 1.00 95.44 71 LEU A C 1
ATOM 569 O O . LEU A 1 71 ? 1.304 -2.370 6.125 1.00 95.44 71 LEU A O 1
ATOM 573 N N . ALA A 1 72 ? 3.536 -2.553 6.299 1.00 94.69 72 ALA A N 1
ATOM 574 C CA . ALA A 1 72 ? 3.638 -1.904 7.602 1.00 94.69 72 ALA A CA 1
ATOM 575 C C . ALA A 1 72 ? 3.129 -0.456 7.544 1.00 94.69 72 ALA A C 1
ATOM 577 O O . ALA A 1 72 ? 2.347 -0.042 8.404 1.00 94.69 72 ALA A O 1
ATOM 578 N N . GLU A 1 73 ? 3.485 0.287 6.494 1.00 93.69 73 GLU A N 1
ATOM 579 C CA . GLU A 1 73 ? 2.962 1.632 6.252 1.00 93.69 73 GLU A CA 1
ATOM 580 C C . GLU A 1 73 ? 1.434 1.624 6.098 1.00 93.69 73 GLU A C 1
ATOM 582 O O . GLU A 1 73 ? 0.745 2.414 6.754 1.00 93.69 73 GLU A O 1
ATOM 587 N N . LEU A 1 74 ? 0.886 0.693 5.306 1.00 93.31 74 LEU A N 1
ATOM 588 C CA . LEU A 1 74 ? -0.559 0.524 5.131 1.00 93.31 74 LEU A CA 1
ATOM 589 C C . LEU A 1 74 ? -1.276 0.189 6.448 1.00 93.31 74 LEU A C 1
ATOM 591 O O . LEU A 1 74 ? -2.281 0.822 6.771 1.00 93.31 74 LEU A O 1
ATOM 595 N N . GLU A 1 75 ? -0.762 -0.771 7.219 1.00 92.94 75 GLU A N 1
ATOM 596 C CA . GLU A 1 75 ? -1.323 -1.158 8.519 1.00 92.94 75 GLU A CA 1
ATOM 597 C C . GLU A 1 75 ? -1.266 -0.011 9.523 1.00 92.94 75 GLU A C 1
ATOM 599 O O . GLU A 1 75 ? -2.210 0.182 10.289 1.00 92.94 75 GLU A O 1
ATOM 604 N N . SER A 1 76 ? -0.206 0.798 9.493 1.00 89.75 76 SER A N 1
ATOM 605 C CA . SER A 1 76 ? -0.079 1.944 10.392 1.00 89.75 76 SER A CA 1
ATOM 606 C C . SER A 1 76 ? -1.231 2.944 10.209 1.00 89.75 76 SER A C 1
ATOM 608 O O . SER A 1 76 ? -1.618 3.626 11.158 1.00 89.75 76 SER A O 1
ATOM 610 N N . MET A 1 77 ? -1.789 3.040 8.998 1.00 87.94 77 MET A N 1
ATOM 611 C CA . MET A 1 77 ? -2.904 3.935 8.678 1.00 87.94 77 MET A CA 1
ATOM 612 C C . MET A 1 77 ? -4.270 3.392 9.128 1.00 87.94 77 MET A C 1
ATOM 614 O O . MET A 1 77 ? -5.261 4.120 9.063 1.00 87.94 77 MET A O 1
ATOM 618 N N . THR A 1 78 ? -4.343 2.146 9.608 1.00 86.75 78 THR A N 1
ATOM 619 C CA . THR A 1 78 ? -5.568 1.589 10.197 1.00 86.75 78 THR A CA 1
ATOM 620 C C . THR A 1 78 ? -5.812 2.198 11.580 1.00 86.75 78 THR A C 1
ATOM 622 O O . THR A 1 78 ? -4.892 2.335 12.380 1.00 86.75 78 THR A O 1
ATOM 625 N N . GLY A 1 79 ? -7.052 2.605 11.873 1.00 70.44 79 GLY A N 1
ATOM 626 C CA . GLY A 1 79 ? -7.397 3.270 13.143 1.00 70.44 79 GLY A CA 1
ATOM 627 C C . GLY A 1 79 ? -8.105 4.618 13.001 1.00 70.44 79 GLY A C 1
ATOM 628 O O . GLY A 1 79 ? -8.568 5.165 13.997 1.00 70.44 79 GLY A O 1
ATOM 629 N N . GLY A 1 80 ? -8.283 5.098 11.768 1.00 59.47 80 GLY A N 1
ATOM 630 C CA . GLY A 1 80 ? -9.121 6.251 11.460 1.00 59.47 80 GLY A CA 1
ATOM 631 C C . GLY A 1 80 ? -8.406 7.602 11.553 1.00 59.47 80 GLY A C 1
ATOM 632 O O . GLY A 1 80 ? -7.601 7.856 12.439 1.00 59.47 80 GLY A O 1
ATOM 633 N N . ALA A 1 81 ? -8.804 8.465 10.617 1.00 50.16 81 ALA A N 1
ATOM 634 C CA . ALA A 1 81 ? -8.527 9.893 10.494 1.00 50.16 81 ALA A CA 1
ATOM 635 C C . ALA A 1 81 ? -7.078 10.313 10.163 1.00 50.16 81 ALA A C 1
ATOM 637 O O . ALA A 1 81 ? -6.215 10.479 11.014 1.00 50.16 81 ALA A O 1
ATOM 638 N N . ASP A 1 82 ? -6.888 10.634 8.881 1.00 57.44 82 ASP A N 1
ATOM 639 C CA . ASP A 1 82 ? -6.467 11.985 8.498 1.00 57.44 82 ASP A CA 1
ATOM 640 C C . ASP A 1 82 ? -5.149 12.475 9.139 1.00 57.44 82 ASP A C 1
ATOM 642 O O . ASP A 1 82 ? -5.068 13.571 9.685 1.00 57.44 82 ASP A O 1
ATOM 646 N N . ARG A 1 83 ? -4.063 11.698 9.001 1.00 52.81 83 ARG A N 1
ATOM 647 C CA . ARG A 1 83 ? -2.702 12.149 9.373 1.00 52.81 83 ARG A CA 1
ATOM 648 C C . ARG A 1 83 ? -2.275 13.452 8.671 1.00 52.81 83 ARG A C 1
ATOM 650 O O . ARG A 1 83 ? -1.315 14.087 9.093 1.00 52.81 83 ARG A O 1
ATOM 657 N N . CYS A 1 84 ? -2.972 13.843 7.600 1.00 55.75 84 CYS A N 1
ATOM 658 C CA . CYS A 1 84 ? -2.757 15.088 6.861 1.00 55.75 84 CYS A CA 1
ATOM 659 C C . CYS A 1 84 ? -3.741 16.211 7.226 1.00 55.75 84 CYS A C 1
ATOM 661 O O . CYS A 1 84 ? -3.628 17.306 6.672 1.00 55.75 84 CYS A O 1
ATOM 663 N N . ARG A 1 85 ? -4.692 15.985 8.139 1.00 54.75 85 ARG A N 1
ATOM 664 C CA . ARG A 1 85 ? -5.590 17.035 8.617 1.00 54.75 85 ARG A CA 1
ATOM 665 C C . ARG A 1 85 ? -5.100 17.519 9.962 1.00 54.75 85 ARG A C 1
ATOM 667 O O . ARG A 1 85 ? -5.264 16.868 10.987 1.00 54.75 85 ARG A O 1
ATOM 674 N N . TRP A 1 86 ? -4.496 18.699 9.923 1.00 57.25 86 TRP A N 1
ATOM 675 C CA . TRP A 1 86 ? -4.297 19.505 11.113 1.00 57.25 86 TRP A CA 1
ATOM 676 C C . TRP A 1 86 ? -5.634 19.580 11.875 1.00 57.25 86 TRP A C 1
ATOM 678 O O . TRP A 1 86 ? -6.656 19.880 11.238 1.00 57.25 86 TRP A O 1
ATOM 688 N N . PRO A 1 87 ? -5.670 19.264 13.181 1.00 64.12 87 PRO A N 1
ATOM 689 C CA . PRO A 1 87 ? -6.886 19.409 13.966 1.00 64.12 87 PRO A CA 1
ATOM 690 C C . PRO A 1 87 ? -7.415 20.837 13.803 1.00 64.12 87 PRO A C 1
ATOM 692 O O . PRO A 1 87 ? -6.657 21.795 13.933 1.00 64.12 87 PRO A O 1
ATOM 695 N N . LEU A 1 88 ? -8.692 21.001 13.441 1.00 61.81 88 LEU A N 1
ATOM 696 C CA . LEU A 1 88 ? -9.270 22.327 13.154 1.00 61.81 88 LEU A CA 1
ATOM 697 C C . LEU A 1 88 ? -9.166 23.294 14.348 1.00 61.81 88 LEU A C 1
ATOM 699 O O . LEU A 1 88 ? -9.280 24.504 14.175 1.00 61.81 88 LEU A O 1
ATOM 703 N N . ASP A 1 89 ? -8.984 22.744 15.543 1.00 73.69 89 ASP A N 1
ATOM 704 C CA . ASP A 1 89 ? -8.828 23.416 16.824 1.00 73.69 89 ASP A CA 1
ATOM 705 C C . ASP A 1 89 ? -7.375 23.777 17.178 1.00 73.69 89 ASP A C 1
ATOM 707 O O . ASP A 1 89 ? -7.148 24.463 18.175 1.00 73.69 89 ASP A O 1
ATOM 711 N N . GLU A 1 90 ? -6.388 23.395 16.366 1.00 65.62 90 GLU A N 1
ATOM 712 C CA . GLU A 1 90 ? -4.992 23.763 16.594 1.00 65.62 90 GLU A CA 1
ATOM 713 C C . GLU A 1 90 ? -4.545 24.934 15.688 1.00 65.62 90 GLU A C 1
ATOM 715 O O . GLU A 1 90 ? -4.816 24.934 14.487 1.00 65.62 90 GLU A O 1
ATOM 720 N N . PRO A 1 91 ? -3.808 25.938 16.199 1.00 66.06 91 PRO A N 1
ATOM 721 C CA . PRO A 1 91 ? -3.221 26.990 15.367 1.00 66.06 91 PRO A CA 1
ATOM 722 C C . PRO A 1 91 ? -1.906 26.538 14.705 1.00 66.06 91 PRO A C 1
ATOM 724 O O . PRO A 1 91 ? -1.014 26.012 15.370 1.00 66.06 91 PRO A O 1
ATOM 727 N N . TRP A 1 92 ? -1.758 26.790 13.401 1.00 55.12 92 TRP A N 1
ATOM 728 C CA . TRP A 1 92 ? -0.532 26.524 12.631 1.00 55.12 92 TRP A CA 1
ATOM 729 C C . TRP A 1 92 ? 0.426 27.736 12.628 1.00 55.12 92 TRP A C 1
ATOM 731 O O . TRP A 1 92 ? -0.060 28.855 12.445 1.00 55.12 92 TRP A O 1
ATOM 741 N N . PRO A 1 93 ? 1.766 27.570 12.710 1.00 78.38 93 PRO A N 1
ATOM 742 C CA . PRO A 1 93 ? 2.534 26.427 13.207 1.00 78.38 93 PRO A CA 1
ATOM 743 C C . PRO A 1 93 ? 2.846 26.569 14.712 1.00 78.38 93 PRO A C 1
ATOM 745 O O . PRO A 1 93 ? 2.814 27.667 15.271 1.00 78.38 93 PRO A O 1
ATOM 748 N N . ARG A 1 94 ? 3.208 25.458 15.374 1.00 60.56 94 ARG A N 1
ATOM 749 C CA . ARG A 1 94 ? 3.622 25.419 16.792 1.00 60.56 94 ARG A CA 1
ATOM 750 C C . ARG A 1 94 ? 5.031 26.007 17.004 1.00 60.56 94 ARG A C 1
ATOM 752 O O . ARG A 1 94 ? 5.913 25.319 17.496 1.00 60.56 94 ARG A O 1
ATOM 759 N N . GLY A 1 95 ? 5.229 27.273 16.647 1.00 65.00 95 GLY A N 1
ATOM 760 C CA . GLY A 1 95 ? 6.461 28.014 16.928 1.00 65.00 95 GLY A CA 1
ATOM 761 C C . GLY A 1 95 ? 7.678 27.590 16.098 1.00 65.00 95 GLY A C 1
ATOM 762 O O . GLY A 1 95 ? 7.759 26.477 15.587 1.00 65.00 95 GLY A O 1
ATOM 763 N N . HIS A 1 96 ? 8.585 28.552 15.931 1.00 46.09 96 HIS A N 1
ATOM 764 C CA . HIS A 1 96 ? 9.865 28.451 15.227 1.00 46.09 96 HIS A CA 1
ATOM 765 C C . HIS A 1 96 ? 10.966 27.858 16.109 1.00 46.09 96 HIS A C 1
ATOM 767 O O . HIS A 1 96 ? 10.938 28.134 17.331 1.00 46.09 96 HIS A O 1
#

Foldseek 3Di:
DALVVVLVVCLVVQADQQWKKKWFAAPRDIDIDTDDDDQDDPDGGQFMDIDRHHQPSVDPVCSVVVSVVVVVVRVVSGDDDDPPDDDPPDDPDPDD

Sequence (96 aa):
MNAERLSAQLRAARPADGEVVSIDRHGGEYRWRRGVMLPTGERPPDAWISYSGRWPVDDPEGWVAFFDDLLAELESMTGGADRCRWPLDEPWPRGH

Secondary structure (DSSP, 8-state):
--HHHHHHHHHHH-PPTT--EEEEEETTEEEEEES-----SSS--SEEEEE-S---TT-HHHHHHHHHHHHHHHHHTTTSS-TTS--TTSPSP---

pLDDT: mean 86.43, std 13.94, range [46.09, 97.81]

Radius of gyration: 15.68 Å; chains: 1; bounding box: 36×42×32 Å